Protein AF-A0A5N4WRA3-F1 (afdb_monomer_lite)

Organism: NCBI:txid202954

Structure (mmCIF, N/CA/C/O backbone):
data_AF-A0A5N4WRA3-F1
#
_entry.id   AF-A0A5N4WRA3-F1
#
loop_
_atom_site.group_PDB
_atom_site.id
_atom_site.type_symbol
_atom_site.label_atom_id
_atom_site.label_alt_id
_atom_site.label_comp_id
_atom_site.label_asym_id
_atom_site.label_entity_id
_atom_site.label_seq_id
_atom_site.pdbx_PDB_ins_code
_atom_site.Cartn_x
_atom_site.Cartn_y
_atom_site.Cartn_z
_atom_site.occupancy
_atom_site.B_iso_or_equiv
_atom_site.auth_seq_id
_atom_site.auth_comp_id
_atom_site.auth_asym_id
_atom_site.auth_atom_id
_atom_site.pdbx_PDB_model_num
ATOM 1 N N . MET A 1 1 ? -4.708 -16.276 -3.714 1.00 36.88 1 MET A N 1
ATOM 2 C CA . MET A 1 1 ? -3.918 -15.030 -3.630 1.00 36.88 1 MET A CA 1
ATOM 3 C C . MET A 1 1 ? -4.888 -13.906 -3.321 1.00 36.88 1 MET A C 1
ATOM 5 O O . MET A 1 1 ? -5.711 -13.613 -4.176 1.00 36.88 1 MET A O 1
ATOM 9 N N . HIS A 1 2 ? -4.865 -13.349 -2.107 1.00 35.53 2 HIS A N 1
ATOM 10 C CA . HIS A 1 2 ? -5.600 -12.116 -1.817 1.00 35.53 2 HIS A CA 1
ATOM 11 C C . HIS A 1 2 ? -4.785 -10.949 -2.383 1.00 35.53 2 HIS A C 1
ATOM 13 O O . HIS A 1 2 ? -3.672 -10.69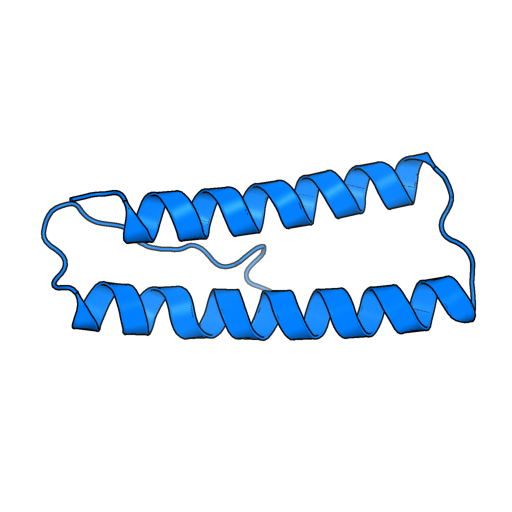3 -1.930 1.00 35.53 2 HIS A O 1
ATOM 19 N N . SER A 1 3 ? -5.304 -10.318 -3.438 1.00 41.03 3 SER A N 1
ATOM 20 C CA . SER A 1 3 ? -4.777 -9.066 -3.982 1.00 41.03 3 SER A CA 1
ATOM 21 C C . SER A 1 3 ? -4.796 -7.987 -2.905 1.00 41.03 3 SER A C 1
ATOM 23 O O . SER A 1 3 ? -5.760 -7.904 -2.154 1.00 41.03 3 SER A O 1
ATOM 25 N N . THR A 1 4 ? -3.746 -7.166 -2.863 1.00 53.78 4 THR A N 1
ATOM 26 C CA . THR A 1 4 ? -3.733 -5.807 -2.293 1.00 53.78 4 THR A CA 1
ATOM 27 C C . THR A 1 4 ? -4.604 -5.646 -1.041 1.00 53.78 4 THR A C 1
ATOM 29 O O . THR A 1 4 ? -5.712 -5.114 -1.103 1.00 53.78 4 THR A O 1
ATOM 32 N N . ILE A 1 5 ? -4.063 -6.161 0.066 1.00 58.50 5 ILE A N 1
ATOM 33 C CA . ILE A 1 5 ? -4.652 -6.343 1.401 1.00 58.50 5 ILE A CA 1
ATOM 34 C C . ILE A 1 5 ? -5.828 -5.401 1.665 1.00 58.50 5 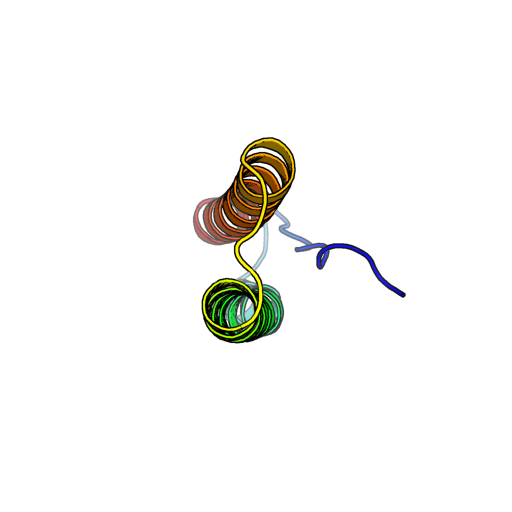ILE A C 1
ATOM 36 O O . ILE A 1 5 ? -5.687 -4.177 1.743 1.00 58.50 5 ILE A O 1
ATOM 40 N N . GLU A 1 6 ? -7.011 -5.998 1.768 1.00 60.16 6 GLU A N 1
ATOM 41 C CA . GLU A 1 6 ? -8.219 -5.281 2.118 1.00 60.16 6 GLU A CA 1
ATOM 42 C C . GLU A 1 6 ? -8.179 -4.842 3.580 1.00 60.16 6 GLU A C 1
ATOM 44 O O . GLU A 1 6 ? -8.315 -5.663 4.473 1.00 60.16 6 GLU A O 1
ATOM 49 N N . ILE A 1 7 ? -7.983 -3.543 3.820 1.00 66.19 7 ILE A N 1
ATOM 50 C CA . ILE A 1 7 ? -8.172 -2.948 5.144 1.00 66.19 7 ILE A CA 1
ATOM 51 C C . ILE A 1 7 ? -9.669 -2.790 5.381 1.00 66.19 7 ILE A C 1
ATOM 53 O O . ILE A 1 7 ? -10.319 -1.985 4.697 1.00 66.19 7 ILE A O 1
ATOM 57 N N . ASN A 1 8 ? -10.197 -3.540 6.345 1.00 65.75 8 ASN A N 1
ATOM 58 C CA . ASN A 1 8 ? -11.592 -3.472 6.764 1.00 65.75 8 ASN A CA 1
ATOM 59 C C . ASN A 1 8 ? -11.771 -2.324 7.760 1.00 65.75 8 ASN A C 1
ATOM 61 O O . ASN A 1 8 ? -11.955 -2.525 8.954 1.00 65.75 8 ASN A O 1
ATOM 65 N N . SER A 1 9 ? -11.682 -1.086 7.267 1.00 60.38 9 SER A N 1
ATOM 66 C CA . SER A 1 9 ? -11.936 0.100 8.089 1.00 60.38 9 SER A CA 1
ATOM 67 C C . SER A 1 9 ? -13.442 0.263 8.309 1.00 60.38 9 SER A C 1
ATOM 69 O O . SER A 1 9 ? -14.189 0.578 7.378 1.00 60.38 9 SER A O 1
ATOM 71 N N . HIS A 1 10 ? -13.884 0.061 9.550 1.00 67.00 10 HIS A N 1
ATOM 72 C CA . HIS A 1 10 ? -15.245 0.339 10.004 1.00 67.00 10 HIS A CA 1
ATOM 73 C C . HIS A 1 10 ? -15.256 1.522 10.976 1.00 67.00 10 HIS A C 1
ATOM 75 O O . HIS A 1 10 ? -14.300 1.750 11.711 1.00 67.00 10 HIS A O 1
ATOM 81 N N . LYS A 1 11 ? -16.367 2.268 10.990 1.00 62.16 11 LYS A N 1
ATOM 82 C CA . LYS A 1 11 ? -16.511 3.539 11.721 1.00 62.16 11 LYS A CA 1
ATOM 83 C C . LYS A 1 11 ? -16.420 3.410 13.255 1.00 62.16 11 LYS A C 1
ATOM 85 O O . LYS A 1 11 ? -16.226 4.413 13.927 1.00 62.16 11 LYS A O 1
ATOM 90 N N . ASP A 1 12 ? -16.531 2.191 13.785 1.00 73.56 12 ASP A N 1
ATOM 91 C CA . ASP A 1 12 ? -16.611 1.905 15.226 1.00 73.56 12 ASP A CA 1
ATOM 92 C C . ASP A 1 12 ? -15.369 1.178 15.781 1.00 73.56 12 ASP A C 1
ATOM 94 O O . ASP A 1 12 ? -15.409 0.620 16.877 1.00 73.56 12 ASP A O 1
ATOM 98 N N . MET A 1 13 ? -14.266 1.139 15.028 1.00 80.94 13 MET A N 1
ATOM 99 C CA . MET A 1 13 ? -13.043 0.463 15.467 1.00 80.94 13 MET A CA 1
ATOM 100 C C . MET A 1 13 ? -12.285 1.259 16.535 1.00 80.94 13 MET A C 1
ATOM 102 O O . MET A 1 13 ? -12.135 2.480 16.437 1.00 80.94 13 MET A O 1
ATOM 106 N N . THR A 1 14 ? -11.742 0.563 17.538 1.00 87.50 14 THR A N 1
ATOM 107 C CA . THR A 1 14 ? -10.802 1.177 18.487 1.00 87.50 14 THR A CA 1
ATOM 108 C C . THR A 1 14 ? -9.452 1.447 17.823 1.00 87.50 14 THR A C 1
ATOM 110 O O . THR A 1 14 ? -9.130 0.903 16.765 1.00 87.50 14 THR A O 1
ATOM 113 N N . ALA A 1 15 ? -8.624 2.281 18.456 1.00 85.00 15 ALA A N 1
ATOM 114 C CA . ALA A 1 15 ? -7.286 2.574 17.950 1.00 85.00 15 ALA A CA 1
ATOM 115 C C . ALA A 1 15 ? -6.410 1.309 17.850 1.00 85.00 15 ALA A C 1
ATOM 117 O O . ALA A 1 15 ? -5.647 1.171 16.899 1.00 85.00 15 ALA A O 1
ATOM 118 N N . GLU A 1 16 ? -6.547 0.379 18.797 1.00 87.31 16 GLU A N 1
ATOM 119 C CA . GLU A 1 16 ? -5.844 -0.907 18.817 1.00 87.31 16 GLU A CA 1
ATOM 120 C C . GLU A 1 16 ? -6.279 -1.800 17.653 1.00 87.31 16 GLU A C 1
ATOM 122 O O . GLU A 1 16 ? -5.434 -2.370 16.973 1.00 87.31 16 GLU A O 1
ATOM 127 N N . GLN A 1 17 ? -7.582 -1.858 17.366 1.00 85.81 17 GLN A N 1
ATOM 128 C CA . GLN A 1 17 ? -8.105 -2.626 16.234 1.00 85.81 17 GLN A CA 1
ATOM 129 C C . GLN A 1 17 ? -7.643 -2.043 14.896 1.00 85.81 17 GLN A C 1
ATOM 131 O O . GLN A 1 17 ? -7.285 -2.783 13.987 1.00 85.81 17 GLN A O 1
ATOM 136 N N . ILE A 1 18 ? -7.610 -0.712 14.771 1.00 86.44 18 ILE A N 1
ATOM 137 C CA . ILE A 1 18 ? -7.049 -0.053 13.583 1.00 86.44 18 ILE A CA 1
ATOM 138 C C . ILE A 1 18 ? -5.567 -0.413 13.435 1.00 86.44 18 ILE A C 1
ATOM 140 O O . ILE A 1 18 ? -5.124 -0.693 12.324 1.00 86.44 18 ILE A O 1
ATOM 144 N N . LEU A 1 19 ? -4.805 -0.427 14.535 1.00 87.06 19 LEU A N 1
ATOM 145 C CA . LEU A 1 19 ? -3.388 -0.785 14.517 1.00 87.06 19 LEU A CA 1
ATOM 146 C C . LEU A 1 19 ? -3.167 -2.235 14.058 1.00 87.06 19 LEU A C 1
ATOM 148 O O . LEU A 1 19 ? -2.303 -2.467 13.214 1.00 87.06 19 LEU A O 1
ATOM 152 N N . GLU A 1 20 ? -3.957 -3.182 14.570 1.00 87.25 20 GLU A N 1
ATOM 153 C CA . GLU A 1 20 ? -3.916 -4.590 14.148 1.00 87.25 20 GLU A CA 1
ATOM 154 C C . GLU A 1 20 ? -4.237 -4.742 12.652 1.00 87.25 20 GLU A C 1
ATOM 156 O O . GLU A 1 20 ? -3.519 -5.442 11.936 1.00 87.25 20 GLU A O 1
ATOM 161 N N . GLU A 1 21 ? -5.245 -4.026 12.146 1.00 85.50 21 GLU A N 1
ATOM 162 C CA . GLU A 1 21 ? -5.629 -4.078 10.729 1.00 85.50 21 GLU A CA 1
ATOM 163 C C . GLU A 1 21 ? -4.569 -3.483 9.788 1.00 85.50 21 GLU A C 1
ATOM 165 O O . GLU A 1 21 ? -4.380 -3.987 8.679 1.00 85.50 21 GLU A O 1
ATOM 170 N N . ILE A 1 22 ? -3.861 -2.416 10.186 1.00 88.44 22 ILE A N 1
ATOM 171 C CA . ILE A 1 22 ? -2.852 -1.773 9.321 1.00 88.44 22 ILE A CA 1
ATOM 172 C C . ILE A 1 22 ? -1.459 -2.405 9.418 1.00 88.44 22 ILE A C 1
ATOM 174 O O . ILE A 1 22 ? -0.632 -2.152 8.540 1.00 88.44 22 ILE A O 1
ATOM 178 N N . GLN A 1 23 ? -1.186 -3.223 10.441 1.00 88.62 23 GLN A N 1
ATOM 179 C CA . GLN A 1 23 ? 0.140 -3.802 10.679 1.00 88.62 23 GLN A CA 1
ATOM 180 C C . GLN A 1 23 ? 0.629 -4.636 9.487 1.00 88.62 23 GLN A C 1
ATOM 182 O O . GLN A 1 23 ? 1.722 -4.406 8.971 1.00 88.62 23 GLN A O 1
ATOM 187 N N . TYR A 1 24 ? -0.197 -5.569 9.014 1.00 86.75 24 TYR A N 1
ATOM 188 C CA . TYR A 1 24 ? 0.147 -6.430 7.881 1.00 86.75 24 TYR A CA 1
ATOM 189 C C . TYR A 1 24 ? 0.255 -5.664 6.540 1.00 86.75 24 TYR A C 1
ATOM 191 O O . TYR A 1 24 ? 1.234 -5.863 5.815 1.00 86.75 24 TYR A O 1
ATOM 199 N N . PRO A 1 25 ? -0.670 -4.740 6.196 1.00 86.81 25 PRO A N 1
ATOM 200 C CA . PRO A 1 25 ? -0.496 -3.820 5.071 1.00 86.81 25 PRO A CA 1
ATOM 201 C C . PRO A 1 25 ? 0.820 -3.038 5.081 1.00 86.81 25 PRO A C 1
ATOM 203 O O . PRO A 1 25 ? 1.443 -2.900 4.028 1.00 86.81 25 PRO A O 1
ATOM 206 N N . LEU A 1 26 ? 1.241 -2.532 6.245 1.00 89.56 26 LEU A N 1
ATOM 207 C CA . LEU A 1 26 ? 2.488 -1.780 6.391 1.00 89.56 26 LEU A CA 1
ATOM 208 C C . LEU A 1 26 ? 3.713 -2.662 6.144 1.00 89.56 26 LEU A C 1
ATOM 210 O O . LEU A 1 26 ? 4.565 -2.295 5.337 1.00 89.56 26 LEU A O 1
ATOM 214 N N . GLU A 1 27 ? 3.771 -3.845 6.758 1.00 90.50 27 GLU A N 1
ATOM 215 C CA . GLU A 1 27 ? 4.864 -4.799 6.534 1.00 90.50 27 GLU A CA 1
ATOM 216 C C . GLU A 1 27 ? 4.967 -5.189 5.051 1.00 90.50 27 GLU A C 1
ATOM 218 O O . GLU A 1 27 ? 6.048 -5.196 4.457 1.00 90.50 27 GLU A O 1
ATOM 223 N N . ASN A 1 28 ? 3.829 -5.442 4.402 1.00 87.25 28 ASN A N 1
ATOM 224 C CA . ASN A 1 28 ? 3.810 -5.771 2.983 1.00 87.25 28 ASN A CA 1
ATOM 225 C C . ASN A 1 28 ? 4.278 -4.601 2.095 1.00 87.25 28 ASN A C 1
ATOM 227 O O . ASN A 1 28 ? 4.944 -4.829 1.080 1.00 87.25 28 ASN A O 1
ATOM 231 N N . LEU A 1 29 ? 3.954 -3.356 2.461 1.00 90.19 29 LEU A N 1
ATOM 232 C CA . LEU A 1 29 ? 4.430 -2.163 1.759 1.00 90.19 29 LEU A CA 1
ATOM 233 C C . LEU A 1 29 ? 5.960 -2.048 1.849 1.00 90.19 29 LEU A C 1
ATO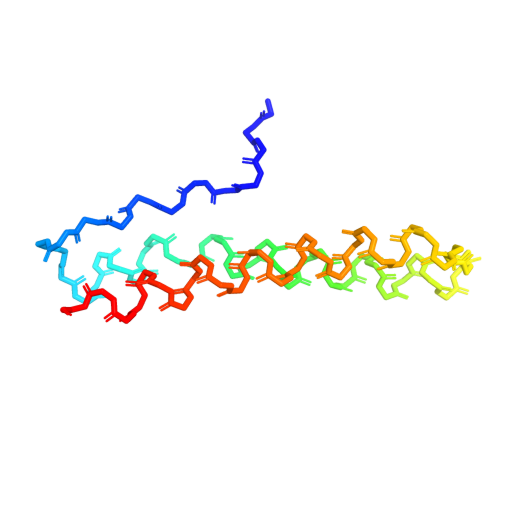M 235 O O . LEU A 1 29 ? 6.617 -1.814 0.833 1.00 90.19 29 LEU A O 1
ATOM 239 N N . GLU A 1 30 ? 6.536 -2.280 3.031 1.00 90.12 30 GLU A N 1
ATOM 240 C CA . GLU A 1 30 ? 7.990 -2.283 3.238 1.00 90.12 30 GLU A CA 1
ATOM 241 C C . GLU A 1 30 ? 8.687 -3.375 2.416 1.00 90.12 30 GLU A C 1
ATOM 243 O O . GLU A 1 30 ? 9.668 -3.101 1.715 1.00 90.12 30 GLU A O 1
ATOM 248 N N . LEU A 1 31 ? 8.155 -4.602 2.436 1.00 90.38 31 LEU A N 1
ATOM 249 C CA . LEU A 1 31 ? 8.683 -5.718 1.647 1.00 90.38 31 LEU A CA 1
ATOM 250 C C . LEU A 1 31 ? 8.620 -5.430 0.144 1.00 90.38 31 LEU A C 1
ATOM 252 O O . LEU A 1 31 ? 9.590 -5.678 -0.577 1.00 90.38 31 LEU A O 1
ATOM 256 N N . THR A 1 32 ? 7.509 -4.856 -0.321 1.00 87.56 32 THR A N 1
ATOM 257 C CA . THR A 1 32 ? 7.322 -4.475 -1.725 1.00 87.56 32 THR A CA 1
ATOM 258 C C . THR A 1 32 ? 8.344 -3.417 -2.138 1.00 87.56 32 THR A C 1
ATOM 260 O O . THR A 1 32 ? 9.033 -3.593 -3.141 1.00 87.56 32 THR A O 1
ATOM 263 N N . LEU A 1 33 ? 8.519 -2.353 -1.348 1.00 89.56 33 LEU A N 1
ATOM 264 C CA . LEU A 1 33 ? 9.514 -1.309 -1.619 1.00 89.56 33 LEU A CA 1
ATOM 265 C C . LEU A 1 33 ? 10.946 -1.859 -1.629 1.00 89.56 33 LEU A C 1
ATOM 267 O O . LEU A 1 33 ? 11.741 -1.501 -2.503 1.00 89.56 33 LEU A O 1
ATOM 271 N N . SER A 1 34 ? 11.272 -2.761 -0.699 1.00 89.31 34 SER A N 1
ATOM 272 C CA . SER A 1 34 ? 12.578 -3.426 -0.648 1.00 89.31 34 SER A CA 1
ATOM 273 C C . SER A 1 34 ? 12.840 -4.255 -1.908 1.00 89.31 34 SER A C 1
ATOM 275 O O . SER A 1 34 ? 13.908 -4.144 -2.515 1.00 89.31 34 SER A O 1
ATOM 277 N N . ALA A 1 35 ? 11.856 -5.052 -2.336 1.00 86.56 35 ALA A N 1
ATOM 278 C CA . ALA A 1 35 ? 11.949 -5.863 -3.544 1.00 86.56 35 ALA A CA 1
ATOM 279 C C . ALA A 1 35 ? 12.094 -4.993 -4.798 1.00 86.56 35 ALA A C 1
ATOM 281 O O . ALA A 1 35 ? 12.998 -5.229 -5.596 1.00 86.56 35 ALA A O 1
ATOM 282 N N . LEU A 1 36 ? 11.278 -3.944 -4.935 1.00 86.19 36 LEU A N 1
ATOM 283 C CA . LEU A 1 36 ? 11.330 -3.026 -6.075 1.00 86.19 36 LEU A CA 1
ATOM 284 C C . LEU A 1 36 ? 12.667 -2.296 -6.177 1.00 86.19 36 LEU A C 1
ATOM 286 O O . LEU A 1 36 ? 13.206 -2.162 -7.272 1.00 86.19 36 LEU A O 1
ATOM 290 N N . THR A 1 37 ? 13.228 -1.870 -5.046 1.00 84.44 37 THR A N 1
ATOM 291 C CA . THR A 1 37 ? 14.537 -1.206 -5.023 1.00 84.44 37 THR A CA 1
ATOM 292 C C . THR A 1 37 ? 15.630 -2.137 -5.546 1.00 84.44 37 THR A C 1
ATOM 294 O O . THR A 1 37 ? 16.440 -1.726 -6.371 1.00 84.44 37 THR A O 1
ATOM 297 N N . LYS A 1 38 ? 15.632 -3.407 -5.117 1.00 86.69 38 LYS A N 1
ATOM 298 C CA . LYS A 1 38 ? 16.591 -4.413 -5.604 1.00 86.69 38 LYS A CA 1
ATOM 299 C C . LYS A 1 38 ? 16.376 -4.721 -7.086 1.00 86.69 38 LYS A C 1
ATOM 301 O O . LYS A 1 38 ? 17.327 -4.688 -7.856 1.00 86.69 38 LYS A O 1
ATOM 306 N N . MET A 1 39 ? 15.125 -4.932 -7.494 1.00 83.31 39 MET A N 1
ATOM 307 C CA . MET A 1 39 ? 14.780 -5.207 -8.889 1.00 83.31 39 MET A CA 1
ATOM 308 C C . MET A 1 39 ? 15.194 -4.068 -9.819 1.00 83.31 39 MET A C 1
ATOM 310 O O . MET A 1 39 ? 15.741 -4.349 -10.873 1.00 83.31 39 MET A O 1
ATOM 314 N N . HIS A 1 40 ? 14.992 -2.805 -9.433 1.00 79.94 40 HIS A N 1
ATOM 315 C CA . HIS A 1 40 ? 15.371 -1.656 -10.259 1.00 79.94 40 HIS A CA 1
ATOM 316 C C . HIS A 1 40 ? 16.891 -1.527 -10.449 1.00 79.94 40 HIS A C 1
ATOM 318 O O . HIS A 1 40 ? 17.332 -1.078 -11.506 1.00 79.94 40 HIS A O 1
ATOM 324 N N . LEU A 1 41 ? 17.689 -1.925 -9.448 1.00 81.69 41 LEU A N 1
ATOM 325 C CA . LEU A 1 41 ? 19.153 -1.953 -9.553 1.00 81.69 41 LEU A CA 1
ATOM 326 C C . LEU A 1 41 ? 19.630 -3.016 -10.546 1.00 81.69 41 LEU A C 1
ATOM 328 O O . LEU A 1 41 ? 20.553 -2.758 -11.316 1.00 81.69 41 LEU A O 1
ATOM 332 N N . ASP A 1 42 ? 18.993 -4.187 -10.5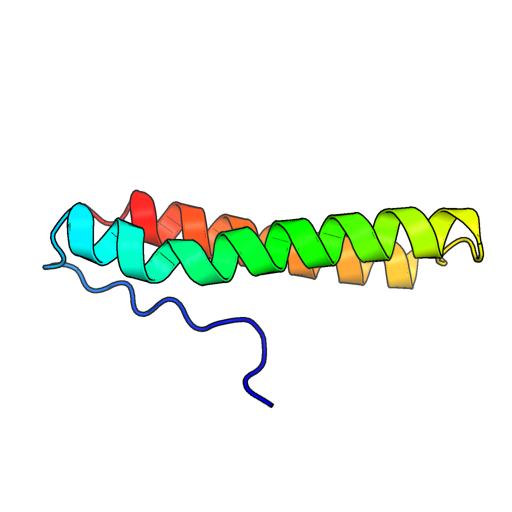33 1.00 85.00 42 ASP A N 1
ATOM 333 C CA . ASP A 1 42 ? 19.370 -5.302 -11.398 1.00 85.00 42 ASP A CA 1
ATOM 334 C C . ASP A 1 42 ? 18.788 -5.159 -12.813 1.00 85.00 42 ASP A C 1
ATOM 336 O O . ASP A 1 42 ? 19.446 -5.518 -13.788 1.00 85.00 42 ASP A O 1
ATOM 340 N N . HIS A 1 43 ? 17.553 -4.663 -12.935 1.00 85.31 43 HIS A N 1
ATOM 341 C CA . HIS A 1 43 ? 16.788 -4.472 -14.171 1.00 85.31 43 HIS A CA 1
ATOM 342 C C . HIS A 1 43 ? 15.959 -3.177 -14.081 1.00 85.31 43 HIS A C 1
ATOM 344 O O . HIS A 1 43 ? 14.891 -3.159 -13.458 1.00 85.31 43 HIS A O 1
ATOM 350 N N . PRO A 1 44 ? 16.406 -2.083 -14.725 1.00 83.44 44 PRO A N 1
ATOM 351 C CA . PRO A 1 44 ? 15.662 -0.834 -14.732 1.00 83.44 44 PRO A CA 1
ATOM 352 C C . PRO A 1 44 ? 14.263 -1.018 -15.327 1.00 83.44 44 PRO A C 1
ATOM 354 O O . PRO A 1 44 ? 14.103 -1.414 -16.480 1.00 83.44 44 PRO A O 1
ATOM 357 N N . LEU A 1 45 ? 13.256 -0.706 -14.519 1.00 81.69 45 LEU A N 1
ATOM 358 C CA . LEU A 1 45 ? 11.849 -0.705 -14.913 1.00 81.69 45 LEU A CA 1
ATOM 359 C C . LEU A 1 45 ? 11.585 0.368 -15.973 1.00 81.69 45 LEU A C 1
ATOM 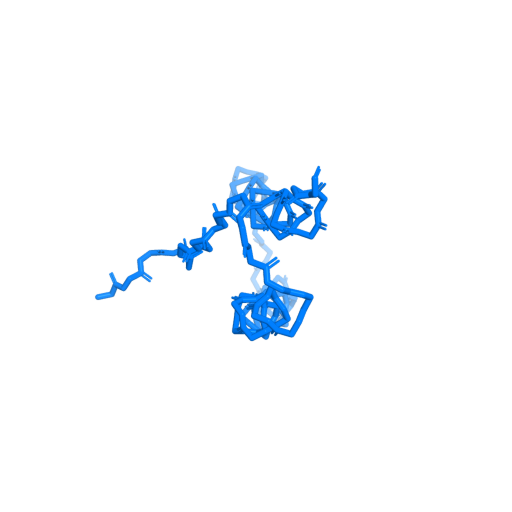361 O O . LEU A 1 45 ? 12.086 1.494 -15.864 1.00 81.69 45 LEU A O 1
ATOM 365 N N . MET A 1 46 ? 10.759 0.046 -16.968 1.00 85.62 46 MET A N 1
ATOM 366 C CA . MET A 1 46 ? 10.324 1.023 -17.962 1.00 85.62 46 MET A CA 1
ATOM 367 C C . MET A 1 46 ? 9.359 2.043 -17.347 1.00 85.62 46 MET A C 1
ATOM 369 O O . MET A 1 46 ? 8.727 1.794 -16.321 1.00 85.62 46 MET A O 1
ATOM 373 N N . GLY A 1 47 ? 9.210 3.207 -17.988 1.00 85.88 47 GLY A N 1
ATOM 374 C CA . GLY A 1 47 ? 8.396 4.304 -17.449 1.00 85.88 47 GLY A CA 1
ATOM 375 C C . GLY A 1 47 ? 6.941 3.916 -17.148 1.00 85.88 47 GLY A C 1
ATOM 376 O O . GLY A 1 47 ? 6.390 4.348 -16.137 1.00 85.88 47 GLY A O 1
ATOM 377 N N . GLU A 1 48 ? 6.330 3.060 -17.971 1.00 89.75 48 GLU A N 1
ATOM 378 C CA . GLU A 1 48 ? 4.960 2.570 -17.753 1.00 89.75 48 GLU A CA 1
ATOM 379 C C . GLU A 1 48 ? 4.868 1.625 -16.545 1.00 89.75 48 GLU A C 1
ATOM 381 O O . GLU A 1 48 ? 3.962 1.757 -15.721 1.00 89.75 48 GLU A O 1
ATOM 386 N N . GLU A 1 49 ? 5.840 0.724 -16.389 1.00 84.75 49 GLU A N 1
ATOM 387 C CA . GLU A 1 49 ? 5.925 -0.212 -15.261 1.00 84.75 49 GLU A CA 1
ATOM 388 C C . GLU A 1 49 ? 6.159 0.539 -13.949 1.00 84.75 49 GLU A C 1
ATOM 390 O O . GLU A 1 49 ? 5.474 0.299 -12.955 1.00 84.75 49 GLU A O 1
ATOM 395 N N . LEU A 1 50 ? 7.067 1.518 -13.963 1.00 85.62 50 LEU A N 1
ATOM 396 C CA . LEU A 1 50 ? 7.318 2.398 -12.828 1.00 85.62 50 LEU A CA 1
ATOM 397 C C . LEU A 1 50 ? 6.062 3.196 -12.444 1.00 85.62 50 LEU A C 1
ATOM 399 O O . LEU A 1 50 ? 5.743 3.322 -11.263 1.00 85.62 50 LEU A O 1
ATOM 403 N N . THR A 1 51 ? 5.314 3.686 -13.434 1.00 88.81 51 THR A N 1
ATOM 404 C CA . THR A 1 51 ? 4.050 4.401 -13.202 1.00 88.81 51 THR A CA 1
ATOM 405 C C . THR A 1 51 ? 3.003 3.492 -12.555 1.00 88.81 51 THR A C 1
ATOM 407 O O . THR A 1 51 ? 2.376 3.878 -11.567 1.00 88.81 51 THR A O 1
ATOM 410 N N . ALA A 1 52 ? 2.828 2.267 -13.060 1.00 88.06 52 ALA A N 1
ATOM 411 C CA . ALA A 1 52 ? 1.897 1.295 -12.488 1.00 88.06 52 ALA A CA 1
ATOM 412 C C . ALA A 1 52 ? 2.256 0.928 -11.036 1.00 88.06 52 ALA A C 1
ATOM 414 O O . ALA A 1 52 ? 1.376 0.814 -10.174 1.00 88.06 52 ALA A O 1
ATOM 415 N N . LEU A 1 53 ? 3.552 0.805 -10.744 1.00 86.69 53 LEU A N 1
ATOM 416 C CA . LEU A 1 53 ? 4.055 0.554 -9.397 1.00 86.69 53 LEU A CA 1
ATOM 417 C C . LEU A 1 53 ? 3.778 1.723 -8.454 1.00 86.69 53 LEU A C 1
ATOM 419 O O . LEU A 1 53 ? 3.237 1.505 -7.371 1.00 86.69 53 LEU A O 1
ATOM 423 N N . PHE A 1 54 ? 4.065 2.961 -8.864 1.00 89.25 54 PHE A N 1
ATOM 424 C CA . PHE A 1 54 ? 3.751 4.130 -8.042 1.00 89.25 54 PHE A CA 1
ATOM 425 C C . PHE A 1 54 ? 2.255 4.279 -7.783 1.00 89.25 54 PHE A C 1
ATOM 427 O O . PHE A 1 54 ? 1.876 4.574 -6.653 1.00 89.25 54 PHE A O 1
ATOM 434 N N . ASN A 1 55 ? 1.401 4.001 -8.769 1.00 90.38 55 ASN A N 1
ATOM 435 C CA . ASN A 1 55 ? -0.047 4.000 -8.564 1.00 90.38 55 ASN A CA 1
ATOM 436 C C . ASN A 1 55 ? -0.478 2.943 -7.535 1.00 90.38 55 ASN A C 1
ATOM 438 O O . ASN A 1 55 ? -1.331 3.212 -6.691 1.00 90.38 55 ASN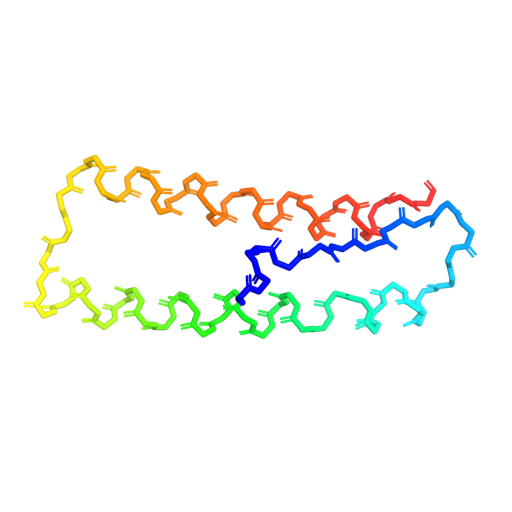 A O 1
ATOM 442 N N . THR A 1 56 ? 0.145 1.761 -7.560 1.00 87.88 56 THR A N 1
ATOM 443 C CA . THR A 1 56 ? -0.131 0.686 -6.593 1.00 87.88 56 THR A CA 1
ATOM 444 C C . THR A 1 56 ? 0.307 1.073 -5.180 1.00 87.88 56 THR A C 1
ATOM 446 O O . THR A 1 56 ? -0.460 0.907 -4.231 1.00 87.88 56 THR A O 1
ATOM 449 N N . LEU A 1 57 ? 1.511 1.636 -5.035 1.00 89.88 57 LEU A N 1
ATOM 450 C CA . LEU A 1 57 ? 2.027 2.130 -3.755 1.00 89.88 57 LEU A CA 1
ATOM 451 C C . LEU A 1 57 ? 1.157 3.268 -3.210 1.00 89.88 57 LEU A C 1
ATOM 453 O O . LEU A 1 57 ? 0.781 3.254 -2.040 1.00 89.88 57 LEU A O 1
ATOM 457 N N . HIS A 1 58 ? 0.791 4.223 -4.067 1.00 90.06 58 HIS A N 1
ATOM 458 C CA . HIS A 1 58 ? -0.083 5.333 -3.706 1.00 90.06 58 HIS A CA 1
ATOM 459 C C . HIS A 1 58 ? -1.432 4.832 -3.187 1.00 90.06 58 HIS A C 1
ATOM 461 O O . HIS A 1 58 ? -1.862 5.247 -2.115 1.00 90.06 58 HIS A O 1
ATOM 467 N N . TYR A 1 59 ? -2.057 3.888 -3.894 1.00 89.31 59 TYR A N 1
ATOM 468 C CA . TYR A 1 59 ? -3.319 3.288 -3.474 1.00 89.31 59 TYR A CA 1
ATOM 469 C C . TYR A 1 59 ? -3.210 2.591 -2.107 1.00 89.31 59 TYR A C 1
ATOM 471 O O . TYR A 1 59 ? -4.078 2.764 -1.254 1.00 89.31 59 TYR A O 1
ATOM 479 N N . GLN A 1 60 ? -2.133 1.840 -1.852 1.00 86.19 60 GLN A N 1
ATOM 480 C CA . GLN A 1 60 ? -1.920 1.192 -0.550 1.00 86.19 60 GLN A CA 1
ATOM 481 C C . GLN A 1 60 ? -1.759 2.212 0.586 1.00 86.19 60 GLN A C 1
ATOM 483 O O . GLN A 1 60 ? -2.405 2.080 1.627 1.00 86.19 60 GLN A O 1
ATOM 488 N N . VAL A 1 61 ? -0.959 3.259 0.375 1.00 90.75 61 VAL A N 1
ATOM 489 C CA . VAL A 1 61 ? -0.771 4.339 1.356 1.00 90.75 61 VAL A CA 1
ATOM 490 C C . VAL A 1 61 ? -2.077 5.093 1.608 1.00 90.75 61 VAL A C 1
ATOM 492 O O . VAL A 1 61 ? -2.413 5.370 2.758 1.00 90.75 61 VAL A O 1
ATOM 495 N N . GLU A 1 62 ? -2.849 5.387 0.560 1.00 90.62 62 GLU A N 1
ATOM 496 C CA . GLU A 1 62 ? -4.152 6.047 0.672 1.00 90.62 62 GLU A CA 1
ATOM 497 C C . GLU A 1 62 ? -5.121 5.227 1.536 1.00 90.62 62 GLU A C 1
ATOM 499 O O . GLU A 1 62 ? -5.801 5.775 2.405 1.00 90.62 62 GLU A O 1
ATOM 504 N N . ARG A 1 63 ? -5.160 3.903 1.349 1.00 86.12 63 ARG A N 1
ATOM 505 C CA . ARG A 1 63 ? -6.006 3.013 2.155 1.00 86.12 63 ARG A CA 1
ATOM 506 C C . ARG A 1 63 ? -5.610 2.994 3.626 1.00 86.12 63 ARG A C 1
ATOM 508 O O . ARG A 1 63 ? -6.493 3.076 4.477 1.00 86.12 63 ARG A O 1
ATOM 515 N N . ILE A 1 64 ? -4.312 2.915 3.924 1.00 87.75 64 ILE A N 1
ATOM 516 C CA . ILE A 1 64 ? -3.804 2.976 5.303 1.00 87.75 64 ILE A CA 1
ATOM 517 C C . ILE A 1 64 ? -4.152 4.333 5.922 1.00 87.75 64 ILE A C 1
ATOM 519 O O . ILE A 1 64 ? -4.674 4.396 7.032 1.00 87.75 64 ILE A O 1
ATOM 523 N N . SER A 1 65 ? -3.937 5.422 5.180 1.00 88.12 65 SER A N 1
ATOM 524 C CA . SER A 1 65 ? -4.266 6.774 5.632 1.00 88.12 65 SER A CA 1
ATOM 525 C C . SER A 1 65 ? -5.753 6.911 5.959 1.00 88.12 65 SER A C 1
ATOM 527 O O . SER A 1 65 ? -6.085 7.396 7.037 1.00 88.12 65 SER A O 1
ATOM 529 N N . LYS A 1 66 ? -6.643 6.404 5.097 1.00 86.44 66 LYS A N 1
ATOM 530 C CA . LYS A 1 66 ? -8.091 6.371 5.345 1.00 86.44 66 LYS A CA 1
ATOM 531 C C . LYS A 1 66 ? -8.455 5.542 6.574 1.00 86.44 66 LYS A C 1
ATOM 533 O O . LYS A 1 66 ? -9.286 5.982 7.356 1.00 86.44 66 LYS A O 1
ATOM 538 N N . ALA A 1 67 ? -7.829 4.385 6.776 1.00 84.38 67 ALA A N 1
ATOM 539 C CA . ALA A 1 67 ? -8.084 3.546 7.946 1.00 84.38 67 ALA A CA 1
ATOM 540 C C . ALA A 1 67 ? -7.704 4.239 9.263 1.00 84.38 67 ALA A C 1
ATOM 542 O O . ALA A 1 67 ? -8.434 4.141 10.243 1.00 84.38 67 ALA A O 1
ATOM 543 N N . VAL A 1 68 ? -6.598 4.987 9.262 1.00 84.12 68 VAL A N 1
ATOM 544 C CA . VAL A 1 68 ? -6.133 5.761 10.423 1.00 84.12 68 VAL A CA 1
ATOM 545 C C . VAL A 1 68 ? -6.963 7.034 10.638 1.00 84.12 68 VAL A C 1
ATOM 547 O O . VAL A 1 68 ? -7.181 7.443 11.778 1.00 84.12 68 VAL A O 1
ATOM 550 N N . GLN A 1 69 ? -7.406 7.681 9.556 1.00 83.00 69 GLN A N 1
ATOM 551 C CA . GLN A 1 69 ? -8.126 8.958 9.595 1.00 83.00 69 GLN A CA 1
ATOM 552 C C . GLN A 1 69 ? -9.642 8.826 9.755 1.00 83.00 69 GLN A C 1
ATOM 554 O O . GLN A 1 69 ? -10.255 9.809 10.157 1.00 83.00 69 GLN A O 1
ATOM 559 N N . ASN A 1 70 ? -10.242 7.663 9.465 1.00 61.12 70 ASN A N 1
ATOM 560 C CA . ASN A 1 70 ? -11.664 7.367 9.696 1.00 61.12 70 ASN A CA 1
ATOM 561 C C . ASN A 1 70 ? -11.983 7.245 11.203 1.00 61.12 70 ASN A C 1
ATOM 563 O O . ASN A 1 70 ? -12.433 6.206 11.682 1.00 61.12 70 ASN A O 1
ATOM 567 N N . LYS A 1 71 ? -11.758 8.335 11.935 1.00 49.38 71 LYS A N 1
ATOM 568 C CA . LYS A 1 71 ? -12.522 8.709 13.124 1.00 49.38 71 LYS A CA 1
ATOM 569 C C . LYS A 1 71 ? -13.705 9.576 12.703 1.00 49.38 71 LYS A C 1
ATOM 571 O O . LYS A 1 71 ? -13.522 10.415 11.794 1.00 49.38 71 LYS A O 1
#

Sequence (71 aa):
MHSTIEINSHKDMTAEQILEEIQYPLENLELTLSALTKMHLDHPLMGEELTALFNTLHYQVERISKAVQNK

Foldseek 3Di:
DDPQQDQPQDLPDDPVRLCVSCVVLVVVLVVLVVVVVVCCVVPNDDPVRVVVSVVSSVVSVVNNVCSNPSD

Secondary structure (DSSP, 8-state):
---S------TT--HHHHHHHHHHHHHHHHHHHHHHHHHHHHSPPPHHHHHHHHHHHHHHHHHHHHHHH--

Radius of gyration: 14.28 Å; chains: 1; bounding box: 36×24×37 Å

pLDDT: mean 80.89, std 13.28, range [35.53, 90.75]